Protein AF-A0A7K2X306-F1 (afdb_monomer_lite)

Structure (mmCIF, N/CA/C/O backbone):
data_AF-A0A7K2X306-F1
#
_entry.id   AF-A0A7K2X306-F1
#
loop_
_atom_site.group_PDB
_atom_site.id
_atom_site.type_symbol
_atom_site.label_atom_id
_atom_site.label_alt_id
_atom_site.label_comp_id
_atom_site.label_asym_id
_atom_site.label_entity_id
_atom_site.label_seq_id
_atom_site.pdbx_PDB_ins_code
_atom_site.Cartn_x
_atom_site.Cartn_y
_atom_site.Cartn_z
_atom_site.occupancy
_atom_site.B_iso_or_equiv
_atom_site.auth_seq_id
_atom_site.auth_comp_id
_atom_site.auth_asym_id
_atom_site.auth_atom_id
_atom_site.pdbx_PDB_model_num
ATOM 1 N N . MET A 1 1 ? -12.139 2.572 12.036 1.00 82.62 1 MET A N 1
ATOM 2 C CA . MET A 1 1 ? -11.742 2.704 10.618 1.00 82.62 1 MET A CA 1
ATOM 3 C C . MET A 1 1 ? -10.452 1.930 10.445 1.00 82.62 1 MET A C 1
ATOM 5 O O . MET A 1 1 ? -9.664 1.912 11.380 1.00 82.62 1 MET A O 1
ATOM 9 N N . THR A 1 2 ? -10.263 1.252 9.320 1.00 92.88 2 THR A N 1
ATOM 10 C CA . THR A 1 2 ? -9.009 0.557 9.006 1.00 92.88 2 THR A CA 1
ATOM 11 C C . THR A 1 2 ? -8.511 1.014 7.651 1.00 92.88 2 THR A C 1
ATOM 13 O O . THR A 1 2 ? -9.296 1.229 6.733 1.00 92.88 2 THR A O 1
ATOM 16 N N . PHE A 1 3 ? -7.205 1.150 7.514 1.00 93.31 3 PHE A N 1
ATOM 17 C CA . PHE A 1 3 ? -6.549 1.568 6.290 1.00 93.31 3 PHE A CA 1
ATOM 18 C C . PHE A 1 3 ? -5.821 0.370 5.703 1.00 93.31 3 PHE A C 1
ATOM 20 O O . PHE A 1 3 ? -5.113 -0.343 6.409 1.00 93.31 3 PHE A O 1
ATOM 27 N N . HIS A 1 4 ? -6.013 0.130 4.416 1.00 93.88 4 HIS A N 1
ATOM 28 C CA . HIS A 1 4 ? -5.413 -0.972 3.692 1.00 93.88 4 HIS A CA 1
ATOM 29 C C . HIS A 1 4 ? -4.542 -0.414 2.579 1.00 93.88 4 HIS A C 1
ATOM 31 O O . HIS A 1 4 ? -5.025 0.357 1.753 1.00 93.88 4 HIS A O 1
ATOM 37 N N . VAL A 1 5 ? -3.287 -0.841 2.523 1.00 93.25 5 VAL A N 1
ATOM 38 C CA . VAL A 1 5 ? -2.413 -0.599 1.372 1.00 93.25 5 VAL A CA 1
ATOM 39 C C . VAL A 1 5 ? -2.316 -1.914 0.624 1.00 93.25 5 VAL A C 1
ATOM 41 O O . VAL A 1 5 ? -1.962 -2.943 1.201 1.00 93.25 5 VAL A O 1
ATOM 44 N N . MET A 1 6 ? -2.683 -1.888 -0.648 1.00 93.38 6 MET A N 1
ATOM 45 C CA . MET A 1 6 ? -2.619 -3.034 -1.540 1.00 93.38 6 MET A CA 1
ATOM 46 C C . MET A 1 6 ? -1.564 -2.785 -2.600 1.00 93.38 6 MET A C 1
ATOM 48 O O . MET A 1 6 ? -1.610 -1.760 -3.269 1.00 93.38 6 MET A O 1
ATOM 52 N N . LEU A 1 7 ? -0.661 -3.740 -2.764 1.00 91.94 7 LEU A N 1
ATOM 53 C CA . LEU A 1 7 ? 0.292 -3.820 -3.855 1.00 91.94 7 LEU A CA 1
ATOM 54 C C . LEU A 1 7 ? -0.171 -4.944 -4.770 1.00 91.94 7 LEU A C 1
ATOM 56 O O . LEU A 1 7 ? -0.327 -6.089 -4.346 1.00 91.94 7 LEU A O 1
ATOM 60 N N . GLN A 1 8 ? -0.422 -4.595 -6.018 1.00 90.88 8 GLN A N 1
ATOM 61 C CA . GLN A 1 8 ? -0.870 -5.503 -7.054 1.00 90.88 8 GLN A CA 1
ATOM 62 C C . GLN A 1 8 ? 0.121 -5.446 -8.205 1.00 90.88 8 GLN A C 1
ATOM 64 O O . GLN A 1 8 ? 0.561 -4.369 -8.605 1.00 90.88 8 GLN A O 1
ATOM 69 N N . PHE A 1 9 ? 0.427 -6.612 -8.748 1.00 85.62 9 PHE A N 1
ATOM 70 C CA . PHE A 1 9 ? 1.148 -6.755 -10.002 1.00 85.62 9 PHE A CA 1
ATOM 71 C C . PHE A 1 9 ? 0.177 -7.251 -11.077 1.00 85.62 9 PHE A C 1
ATOM 73 O O . PHE A 1 9 ? -0.956 -7.646 -10.765 1.00 85.62 9 PHE A O 1
ATOM 80 N N . GLN A 1 10 ? 0.600 -7.268 -12.344 1.00 82.94 10 GLN A N 1
ATOM 81 C CA . GLN A 1 10 ? -0.129 -8.072 -13.323 1.00 82.94 10 GLN A CA 1
ATOM 82 C C . GLN A 1 10 ? -0.140 -9.544 -12.865 1.00 82.94 10 GLN A C 1
ATOM 84 O O . GLN A 1 10 ? 0.811 -9.983 -12.218 1.00 82.94 10 GLN A O 1
ATOM 89 N N . PRO A 1 11 ? -1.188 -10.328 -13.183 1.00 77.38 11 PRO A N 1
ATOM 90 C CA . PRO A 1 11 ? -1.330 -11.701 -12.686 1.00 77.38 11 PRO A CA 1
ATOM 91 C C . PRO A 1 11 ? -0.128 -12.615 -12.974 1.00 77.38 11 PRO A C 1
ATOM 93 O O . PRO A 1 11 ? 0.098 -13.578 -12.250 1.00 77.38 11 PRO A O 1
ATOM 96 N N . SER A 1 12 ? 0.635 -12.311 -14.025 1.00 80.19 12 SER A N 1
ATOM 97 C CA . SER A 1 12 ? 1.856 -13.011 -14.430 1.00 80.19 12 SER A CA 1
ATOM 98 C C . SER A 1 12 ? 3.117 -12.604 -13.656 1.00 80.19 12 SER A C 1
ATOM 100 O O . SER A 1 12 ? 4.096 -13.341 -13.703 1.00 80.19 12 SER A O 1
ATOM 102 N N . ASP A 1 13 ? 3.106 -11.468 -12.955 1.00 78.38 13 ASP A N 1
ATOM 103 C CA . ASP A 1 13 ? 4.296 -10.865 -12.336 1.00 78.38 13 ASP A CA 1
ATOM 104 C C . ASP A 1 13 ? 4.383 -11.083 -10.822 1.00 78.38 13 ASP A C 1
ATOM 106 O O . ASP A 1 13 ? 5.468 -10.976 -10.250 1.00 78.38 13 ASP A O 1
ATOM 110 N N . GLY A 1 14 ? 3.272 -11.394 -10.144 1.00 77.44 14 GLY A N 1
ATOM 111 C CA . GLY A 1 14 ? 3.331 -11.697 -8.717 1.00 77.44 14 GLY A CA 1
ATOM 112 C C . GLY A 1 14 ? 2.005 -11.657 -7.956 1.00 77.44 14 GLY A C 1
ATOM 113 O O . GLY A 1 14 ? 0.961 -11.284 -8.497 1.00 77.44 14 GLY A O 1
ATOM 114 N N . PRO A 1 15 ? 2.036 -12.048 -6.669 1.00 85.94 15 PRO A N 1
ATOM 115 C CA . PRO A 1 15 ? 0.864 -12.056 -5.806 1.00 85.94 15 PRO A CA 1
ATOM 116 C C . PRO A 1 15 ? 0.444 -10.641 -5.393 1.00 85.94 15 PRO A C 1
ATOM 118 O O . PRO A 1 15 ? 1.258 -9.726 -5.286 1.00 85.94 15 PRO A O 1
ATOM 121 N N . THR A 1 16 ? -0.841 -10.476 -5.073 1.00 89.81 16 THR A N 1
ATOM 122 C CA . THR A 1 16 ? -1.317 -9.264 -4.394 1.00 89.81 16 THR A CA 1
ATOM 123 C C . THR A 1 16 ? -0.881 -9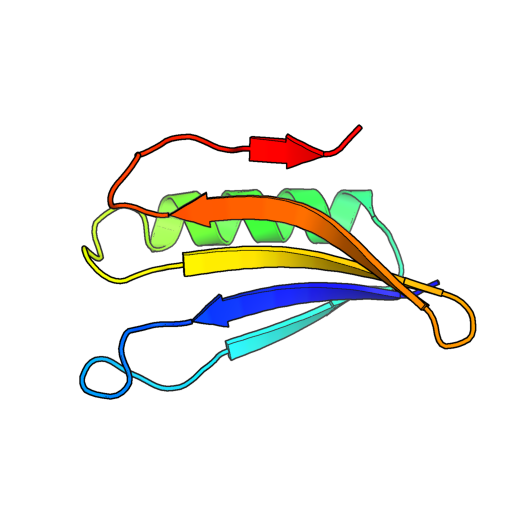.287 -2.930 1.00 89.81 16 THR A C 1
ATOM 125 O O . THR A 1 16 ? -1.246 -10.201 -2.191 1.00 89.81 16 THR A O 1
ATOM 128 N N . VAL A 1 17 ? -0.153 -8.261 -2.495 1.00 92.12 17 VAL A N 1
ATOM 129 C CA . VAL A 1 17 ? 0.240 -8.059 -1.095 1.00 92.12 17 VAL A CA 1
ATOM 130 C C . VAL A 1 17 ? -0.683 -7.017 -0.475 1.00 92.12 17 VAL A C 1
ATOM 132 O O . VAL A 1 17 ? -0.955 -5.981 -1.075 1.00 92.12 17 VAL A O 1
ATOM 135 N N . THR A 1 18 ? -1.205 -7.285 0.721 1.00 93.88 18 THR A N 1
ATOM 136 C CA . THR A 1 18 ? -2.089 -6.351 1.436 1.00 93.88 18 THR A CA 1
ATOM 137 C C . THR A 1 18 ? -1.598 -6.155 2.860 1.00 93.88 18 THR A C 1
ATOM 139 O O . THR A 1 18 ? -1.445 -7.123 3.600 1.00 93.88 18 THR A O 1
ATOM 142 N N . GLY A 1 19 ? -1.390 -4.901 3.253 1.00 94.25 19 GLY A N 1
ATOM 143 C CA . GLY A 1 19 ? -1.175 -4.507 4.641 1.00 94.25 19 GLY A CA 1
ATOM 144 C C . GLY A 1 19 ? -2.405 -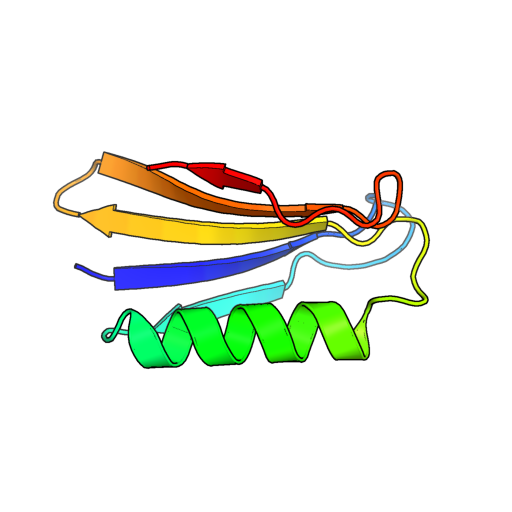3.798 5.200 1.00 94.25 19 GLY A C 1
ATOM 145 O O . GLY A 1 19 ? -3.169 -3.193 4.446 1.00 94.25 19 GLY A O 1
ATOM 146 N N . THR A 1 20 ? -2.620 -3.904 6.512 1.00 95.25 20 THR A N 1
ATOM 147 C CA . THR A 1 20 ? -3.747 -3.275 7.217 1.00 95.25 20 THR A CA 1
ATOM 148 C C . THR A 1 20 ? -3.242 -2.530 8.447 1.00 95.25 20 THR A C 1
ATOM 150 O O . THR A 1 20 ? -2.457 -3.082 9.213 1.00 95.25 20 THR A O 1
ATOM 153 N N . TRP A 1 21 ? -3.719 -1.304 8.648 1.00 95.31 21 TRP A N 1
ATOM 154 C CA . TRP A 1 21 ? -3.344 -0.425 9.754 1.00 95.31 21 TRP A CA 1
ATOM 155 C C . TRP A 1 21 ? -4.567 0.282 10.340 1.00 95.31 21 TRP A C 1
ATOM 157 O O . TRP A 1 21 ? -5.558 0.519 9.652 1.00 95.31 21 TRP A O 1
ATOM 167 N N . GLU A 1 22 ? -4.492 0.653 11.615 1.00 94.62 22 GLU A N 1
ATOM 168 C CA . GLU A 1 22 ? -5.565 1.383 12.311 1.00 94.62 22 GLU A CA 1
ATOM 169 C C . GLU A 1 22 ? -5.407 2.909 12.217 1.00 94.62 22 GLU A C 1
ATOM 171 O O . GLU A 1 22 ? -6.368 3.646 12.423 1.00 94.62 22 GLU A O 1
ATOM 176 N N . LYS A 1 23 ? -4.204 3.392 11.877 1.00 93.88 23 LYS A N 1
ATOM 177 C CA . LYS A 1 23 ? -3.877 4.818 11.743 1.00 93.88 23 LYS A CA 1
ATOM 178 C C . LYS A 1 23 ? -3.606 5.179 10.287 1.00 93.88 23 LYS A C 1
ATOM 180 O O . LYS A 1 23 ? -2.805 4.506 9.637 1.00 93.88 23 LYS A O 1
ATOM 185 N N . GLN A 1 24 ? -4.215 6.268 9.815 1.00 92.44 24 GLN A N 1
ATOM 186 C CA . GLN A 1 24 ? -4.037 6.737 8.440 1.00 92.44 24 GLN A CA 1
ATOM 187 C C . GLN A 1 24 ? -2.582 7.120 8.166 1.00 92.44 24 GLN A C 1
ATOM 189 O O . GLN A 1 24 ? -2.008 6.633 7.205 1.00 92.44 24 GLN A O 1
ATOM 194 N N . GLU A 1 25 ? -1.956 7.889 9.061 1.00 94.50 25 GLU A N 1
ATOM 195 C CA . GLU A 1 25 ? -0.569 8.353 8.905 1.00 94.50 25 GLU A CA 1
ATOM 196 C C . GLU A 1 25 ? 0.421 7.191 8.727 1.00 94.50 25 GLU A C 1
ATOM 198 O O . GLU A 1 25 ? 1.352 7.263 7.929 1.00 94.50 25 GLU A O 1
ATOM 203 N N . THR A 1 26 ? 0.201 6.077 9.435 1.00 94.62 26 THR A N 1
ATOM 204 C CA . THR A 1 26 ? 1.022 4.870 9.274 1.00 94.62 26 THR A CA 1
ATOM 205 C C . THR A 1 26 ? 0.793 4.211 7.915 1.00 94.62 26 THR A C 1
ATOM 207 O O . THR A 1 26 ? 1.744 3.740 7.295 1.00 94.62 26 THR A O 1
ATOM 210 N N . ALA A 1 27 ? -0.453 4.181 7.440 1.00 94.69 27 ALA A N 1
ATOM 211 C CA . ALA A 1 27 ? -0.790 3.624 6.137 1.00 94.69 27 ALA A CA 1
ATOM 212 C C . ALA A 1 27 ? -0.281 4.500 4.980 1.00 94.69 27 ALA A C 1
ATOM 214 O O . ALA A 1 27 ? 0.204 3.956 3.994 1.00 94.69 27 ALA A O 1
ATOM 215 N N . ASP A 1 28 ? -0.322 5.827 5.118 1.00 94.12 28 ASP A N 1
ATOM 216 C CA . ASP A 1 28 ? 0.271 6.781 4.174 1.00 94.12 28 ASP A CA 1
ATOM 217 C C . ASP A 1 28 ? 1.792 6.584 4.084 1.00 94.12 28 ASP A C 1
ATOM 219 O O . ASP A 1 28 ? 2.326 6.398 2.991 1.00 94.12 28 ASP A O 1
ATOM 223 N N . GLY A 1 29 ? 2.489 6.497 5.224 1.00 95.31 29 GLY A N 1
ATOM 224 C CA . GLY A 1 29 ? 3.929 6.218 5.234 1.00 95.31 29 GLY A CA 1
ATOM 225 C C . GLY A 1 29 ? 4.282 4.873 4.588 1.00 95.31 29 GLY A C 1
ATOM 226 O O . GLY A 1 29 ? 5.269 4.763 3.863 1.00 95.31 29 GLY A O 1
ATOM 227 N N . LYS A 1 30 ? 3.447 3.844 4.787 1.00 95.12 30 LYS A N 1
ATOM 228 C CA . LYS A 1 30 ? 3.632 2.534 4.142 1.00 95.12 30 LYS A CA 1
ATOM 229 C C . LYS A 1 30 ? 3.292 2.533 2.659 1.00 95.12 30 LYS A C 1
ATOM 231 O O . LYS A 1 30 ? 3.960 1.844 1.893 1.00 95.12 30 LYS A O 1
ATOM 236 N N . PHE A 1 31 ? 2.310 3.322 2.243 1.00 93.19 31 PHE A N 1
ATOM 237 C CA . PHE A 1 31 ? 2.024 3.558 0.835 1.00 93.19 31 PHE A CA 1
ATOM 238 C C . PHE A 1 31 ? 3.234 4.185 0.133 1.00 93.19 31 PHE A C 1
ATOM 240 O O . PHE A 1 31 ? 3.666 3.671 -0.896 1.00 93.19 31 PHE A O 1
ATOM 247 N N . GLU A 1 32 ? 3.824 5.236 0.706 1.00 93.94 32 GLU A N 1
ATOM 248 C CA . GLU A 1 32 ? 5.003 5.902 0.138 1.00 93.94 32 GLU A CA 1
ATOM 249 C C . GLU A 1 32 ? 6.237 4.989 0.124 1.00 93.94 32 GLU A C 1
ATOM 251 O O . GLU A 1 32 ? 6.933 4.919 -0.889 1.00 93.94 32 GLU A O 1
ATOM 256 N N . GLU A 1 33 ? 6.465 4.224 1.198 1.00 94.62 33 GLU A N 1
ATOM 257 C CA . GLU A 1 33 ? 7.517 3.200 1.257 1.00 94.62 33 GLU A CA 1
ATOM 258 C C . GLU A 1 33 ? 7.365 2.188 0.113 1.00 94.62 33 GLU A C 1
ATOM 260 O O . GLU A 1 33 ? 8.320 1.918 -0.615 1.00 94.62 33 GLU A O 1
ATOM 265 N N . TRP A 1 34 ? 6.156 1.663 -0.102 1.00 93.56 34 TRP A N 1
ATOM 266 C CA . TRP A 1 34 ? 5.908 0.688 -1.162 1.00 93.56 34 TRP A CA 1
ATOM 267 C C . TRP A 1 34 ? 6.078 1.291 -2.550 1.00 93.56 34 TRP A C 1
ATOM 269 O O . TRP A 1 34 ? 6.620 0.610 -3.421 1.00 93.56 34 TRP A O 1
ATOM 279 N N . VAL A 1 35 ? 5.651 2.541 -2.754 1.00 90.94 35 VAL A N 1
ATOM 280 C CA . VAL A 1 35 ? 5.864 3.271 -4.012 1.00 90.94 35 VAL A CA 1
ATOM 281 C C . VAL A 1 35 ? 7.352 3.396 -4.288 1.00 90.94 35 VAL A C 1
ATOM 283 O O . VAL A 1 35 ? 7.787 3.062 -5.384 1.00 90.94 35 VAL A O 1
ATOM 286 N N . TYR A 1 36 ? 8.146 3.796 -3.296 1.00 91.62 36 TYR A N 1
ATOM 287 C CA . TYR A 1 36 ? 9.590 3.920 -3.455 1.00 91.62 36 TYR A CA 1
ATOM 288 C C . TYR A 1 36 ? 10.253 2.572 -3.771 1.00 91.62 36 TYR A C 1
ATOM 290 O O . TYR A 1 36 ? 11.028 2.472 -4.721 1.00 91.62 36 TYR A O 1
ATOM 298 N N . THR A 1 37 ? 9.912 1.513 -3.029 1.00 92.62 37 THR A N 1
ATOM 299 C CA . THR A 1 37 ? 10.476 0.171 -3.240 1.00 92.62 37 THR A CA 1
ATOM 300 C C . THR A 1 37 ? 10.100 -0.422 -4.598 1.00 92.62 37 THR A C 1
ATOM 302 O O . THR A 1 37 ? 10.926 -1.082 -5.224 1.00 92.62 37 THR A O 1
ATOM 305 N N . HIS A 1 38 ? 8.875 -0.188 -5.074 1.00 89.31 38 HIS A N 1
ATOM 306 C CA . HIS A 1 38 ? 8.360 -0.810 -6.297 1.00 89.31 38 HIS A CA 1
ATOM 307 C C . HIS A 1 38 ? 8.323 0.139 -7.498 1.00 89.31 38 HIS A C 1
ATOM 309 O O . HIS A 1 38 ? 7.809 -0.239 -8.549 1.00 89.31 38 HIS A O 1
ATOM 315 N N . ALA A 1 39 ? 8.919 1.330 -7.387 1.00 85.31 39 ALA A N 1
ATOM 316 C CA . ALA A 1 39 ? 8.982 2.319 -8.462 1.00 85.31 39 ALA A CA 1
ATOM 317 C C . ALA A 1 39 ? 9.588 1.749 -9.753 1.00 85.31 39 ALA A C 1
ATOM 319 O O . ALA A 1 39 ? 9.189 2.130 -10.842 1.00 85.31 39 ALA A O 1
ATOM 320 N N . ALA A 1 40 ? 10.534 0.814 -9.662 1.00 86.56 40 ALA A N 1
ATOM 321 C CA . ALA A 1 40 ? 11.154 0.204 -10.838 1.00 86.56 40 ALA A CA 1
ATOM 322 C C . ALA A 1 40 ? 10.306 -0.909 -11.488 1.00 86.56 40 ALA A C 1
ATOM 324 O O . ALA A 1 40 ? 10.621 -1.339 -12.597 1.00 86.56 40 ALA A O 1
ATOM 325 N N . HIS A 1 41 ? 9.243 -1.387 -10.829 1.00 86.25 41 HIS A N 1
ATOM 326 C CA . HIS A 1 41 ? 8.415 -2.472 -11.350 1.00 86.25 41 HIS A CA 1
ATOM 327 C C . HIS A 1 41 ? 7.345 -1.927 -12.311 1.00 86.25 41 HIS A C 1
ATOM 329 O O . HIS A 1 41 ? 6.441 -1.210 -11.879 1.00 86.25 41 HIS A O 1
ATOM 335 N N . PRO A 1 42 ? 7.387 -2.287 -13.610 1.00 84.38 42 PRO A N 1
ATOM 336 C CA . PRO A 1 42 ? 6.560 -1.658 -14.647 1.00 84.38 42 PRO A CA 1
ATOM 337 C C . PRO A 1 42 ? 5.057 -1.906 -14.473 1.00 84.38 42 PRO A C 1
ATOM 339 O O . PRO A 1 42 ? 4.236 -1.149 -14.987 1.00 84.38 42 PRO A O 1
ATOM 342 N N . THR A 1 43 ? 4.697 -2.954 -13.737 1.00 88.19 43 THR A N 1
ATOM 343 C CA . THR A 1 43 ? 3.321 -3.425 -13.561 1.00 88.19 43 THR A CA 1
ATOM 344 C C . THR A 1 43 ? 2.818 -3.258 -12.132 1.00 88.19 43 THR A C 1
ATOM 346 O O . THR A 1 43 ? 1.708 -3.687 -11.815 1.00 88.19 43 THR A O 1
ATOM 349 N N . ALA A 1 44 ? 3.609 -2.611 -11.271 1.00 89.06 44 ALA A N 1
ATOM 350 C CA . ALA A 1 44 ? 3.215 -2.335 -9.904 1.00 89.06 44 ALA A CA 1
ATOM 351 C C . ALA A 1 44 ? 2.103 -1.278 -9.861 1.00 89.06 44 ALA A C 1
ATOM 353 O O . ALA A 1 44 ? 2.218 -0.167 -10.394 1.00 89.06 44 ALA A O 1
ATOM 354 N N . ARG A 1 45 ? 1.023 -1.635 -9.170 1.00 91.25 45 ARG A N 1
ATOM 355 C CA . ARG A 1 45 ? -0.058 -0.747 -8.757 1.00 91.25 45 ARG A CA 1
ATOM 356 C C . ARG A 1 45 ? -0.160 -0.790 -7.248 1.00 91.25 45 ARG A C 1
ATOM 358 O O . ARG A 1 45 ? -0.254 -1.865 -6.661 1.00 91.25 45 ARG A O 1
ATOM 365 N N . ILE A 1 46 ? -0.174 0.382 -6.631 1.00 93.19 46 ILE A N 1
ATOM 366 C CA . ILE A 1 46 ? -0.299 0.517 -5.185 1.00 93.19 46 ILE A CA 1
ATOM 367 C C . ILE A 1 46 ? -1.530 1.361 -4.894 1.00 93.19 46 ILE A C 1
ATOM 369 O O . ILE 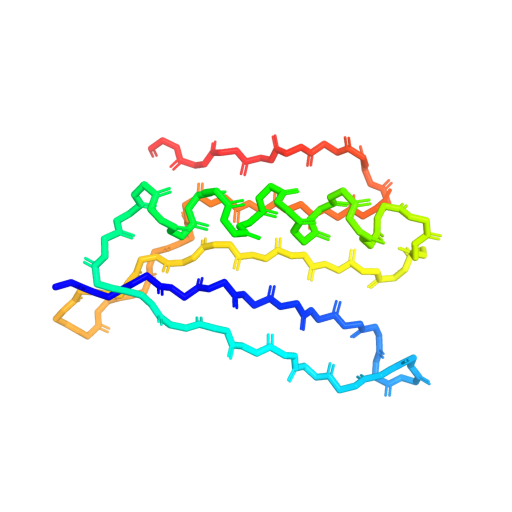A 1 46 ? -1.731 2.419 -5.487 1.00 93.19 46 ILE A O 1
ATOM 373 N N . THR A 1 47 ? -2.381 0.891 -3.990 1.00 94.44 47 THR A N 1
ATOM 374 C CA . THR A 1 47 ? -3.628 1.570 -3.638 1.00 94.44 47 THR A CA 1
ATOM 375 C C . THR A 1 47 ? -3.771 1.636 -2.129 1.00 94.44 47 THR A C 1
ATOM 377 O O . THR A 1 47 ? -3.781 0.602 -1.463 1.00 94.44 47 THR A O 1
ATOM 380 N N . LEU A 1 48 ? -3.928 2.845 -1.597 1.00 94.88 48 LEU A N 1
ATOM 381 C CA . LEU A 1 48 ? -4.338 3.093 -0.223 1.00 94.88 48 LEU A CA 1
ATOM 382 C C . LEU A 1 48 ? -5.854 3.246 -0.165 1.00 94.88 48 LEU A C 1
ATOM 384 O O . LEU A 1 48 ? -6.464 4.021 -0.904 1.00 94.88 48 LEU A O 1
ATOM 388 N N . VAL A 1 49 ? -6.455 2.518 0.760 1.00 95.06 49 VAL A N 1
ATOM 389 C CA . VAL A 1 49 ? -7.892 2.428 0.926 1.00 95.06 49 VAL A CA 1
ATOM 390 C C . VAL A 1 49 ? -8.263 2.602 2.386 1.00 95.06 49 VAL A C 1
ATOM 392 O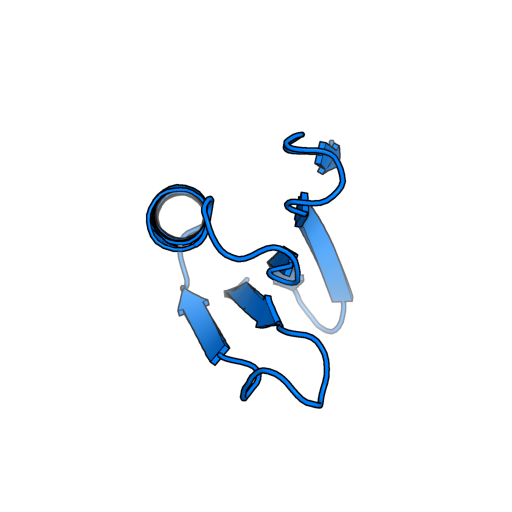 O . VAL A 1 49 ? -7.793 1.862 3.239 1.00 95.06 49 VAL A O 1
ATOM 395 N N . GLU A 1 50 ? -9.198 3.495 2.659 1.00 94.19 50 GLU A N 1
ATOM 396 C CA . GLU A 1 50 ? -9.921 3.545 3.920 1.00 94.19 50 GLU A CA 1
ATOM 397 C C . GLU A 1 50 ? -11.115 2.586 3.886 1.00 94.19 50 GLU A C 1
ATOM 399 O O . GLU A 1 50 ? -11.900 2.550 2.934 1.00 94.19 50 GLU A O 1
ATOM 404 N N . LYS A 1 51 ? -11.280 1.812 4.952 1.00 92.06 51 LYS A N 1
ATOM 405 C CA . LYS A 1 51 ? -12.449 0.982 5.203 1.00 92.06 51 LYS A CA 1
ATOM 406 C C . LYS A 1 51 ? -13.130 1.449 6.487 1.00 92.06 51 LYS A C 1
ATOM 408 O O . LYS A 1 51 ? -12.550 1.425 7.576 1.00 92.06 51 LYS A O 1
ATOM 413 N N . SER A 1 52 ? -14.392 1.842 6.365 1.00 88.44 52 SER A N 1
ATOM 414 C CA . SER A 1 52 ? -15.229 2.280 7.483 1.00 88.44 52 SER A CA 1
ATOM 415 C C . SER A 1 52 ? -16.623 1.686 7.352 1.00 88.44 52 SER A C 1
ATOM 417 O O . SER A 1 52 ? -17.222 1.808 6.291 1.00 88.44 52 SER A O 1
ATOM 419 N N . ALA A 1 53 ? -17.121 1.022 8.402 1.00 81.88 53 ALA A N 1
ATOM 420 C CA . ALA A 1 53 ? -18.498 0.518 8.525 1.00 81.88 53 ALA A CA 1
ATOM 421 C C . ALA A 1 53 ? -19.129 -0.013 7.211 1.00 81.88 53 ALA A C 1
ATOM 423 O O . ALA A 1 53 ? -20.202 0.416 6.800 1.00 81.88 53 ALA A O 1
ATOM 424 N N . GLY A 1 54 ? -18.437 -0.930 6.522 1.00 79.56 54 GLY A N 1
ATOM 425 C CA . GLY A 1 54 ? -18.919 -1.558 5.279 1.00 79.56 54 GLY A CA 1
ATOM 426 C C . GLY A 1 54 ? -18.626 -0.790 3.982 1.00 79.56 54 GLY A C 1
ATOM 427 O O . GLY A 1 54 ? -18.774 -1.353 2.903 1.00 79.56 54 GLY A O 1
ATOM 428 N N . THR A 1 55 ? -18.132 0.444 4.070 1.00 85.75 55 THR A N 1
ATOM 429 C CA . THR A 1 55 ? -17.725 1.268 2.925 1.00 85.75 55 THR A CA 1
ATOM 430 C C . THR A 1 55 ? -16.216 1.205 2.716 1.00 85.75 55 THR A C 1
ATOM 432 O O . THR A 1 55 ? -15.435 1.175 3.672 1.00 85.75 55 THR A O 1
ATOM 435 N N . ARG A 1 56 ? -15.807 1.182 1.445 1.00 90.44 56 ARG A N 1
ATOM 436 C CA . ARG A 1 56 ? -14.414 1.174 1.002 1.00 90.44 56 ARG A CA 1
ATOM 437 C C . ARG A 1 56 ? -14.153 2.422 0.155 1.00 90.44 56 ARG A C 1
ATOM 439 O O . ARG A 1 56 ? -14.729 2.544 -0.921 1.00 90.44 56 ARG A O 1
ATOM 446 N N . ARG A 1 57 ? -13.280 3.317 0.614 1.00 91.00 57 ARG A N 1
ATOM 447 C CA . ARG A 1 57 ? -12.886 4.547 -0.087 1.00 91.00 57 ARG A CA 1
ATOM 448 C C . ARG A 1 57 ? -11.422 4.459 -0.499 1.00 91.00 57 ARG A C 1
ATOM 450 O O . ARG A 1 57 ? -10.568 4.168 0.328 1.00 91.00 57 ARG A O 1
ATOM 457 N N . VAL A 1 58 ? -11.118 4.704 -1.771 1.00 92.88 58 VAL A N 1
ATOM 458 C CA . VAL A 1 58 ? -9.727 4.877 -2.216 1.00 92.88 58 VAL A CA 1
ATOM 459 C C . VAL A 1 58 ? -9.269 6.265 -1.781 1.00 92.88 58 VAL A C 1
ATOM 461 O O . VAL A 1 58 ? -9.957 7.246 -2.058 1.00 92.88 58 VAL A O 1
ATOM 464 N N . LEU A 1 59 ? -8.150 6.336 -1.064 1.00 92.00 59 LEU A N 1
ATOM 465 C CA . LEU A 1 59 ? -7.539 7.598 -0.636 1.00 92.00 59 LEU A CA 1
ATOM 466 C C . LEU A 1 59 ? -6.407 8.006 -1.577 1.00 92.00 59 LEU A C 1
ATOM 468 O O . LEU A 1 59 ? -6.320 9.163 -1.981 1.00 92.00 59 LEU A O 1
ATOM 472 N N . SER A 1 60 ? -5.564 7.037 -1.941 1.00 91.69 60 SER A N 1
ATOM 473 C CA . SER A 1 60 ? -4.429 7.255 -2.833 1.00 91.69 60 SER A CA 1
ATOM 474 C C . SER A 1 60 ? -4.256 6.079 -3.779 1.00 91.69 60 SER A C 1
ATOM 476 O O . SER A 1 60 ? -4.420 4.919 -3.401 1.00 91.69 60 SER A O 1
ATOM 478 N N . GLU A 1 61 ? -3.871 6.376 -5.009 1.00 92.56 61 GLU A N 1
ATOM 479 C CA . GLU A 1 61 ? -3.473 5.384 -5.996 1.00 92.56 61 GLU A CA 1
ATOM 480 C C . GLU A 1 61 ? -2.174 5.812 -6.668 1.00 92.56 61 GLU A C 1
ATOM 482 O O . GLU A 1 61 ? -1.984 6.980 -7.010 1.00 92.56 61 GLU A O 1
ATOM 487 N N . TRP A 1 62 ? -1.294 4.844 -6.885 1.00 91.25 62 TRP A N 1
ATOM 488 C CA . TRP A 1 62 ? -0.093 5.001 -7.680 1.00 91.25 62 TRP A CA 1
ATOM 489 C C . TRP A 1 62 ? 0.041 3.844 -8.670 1.00 91.25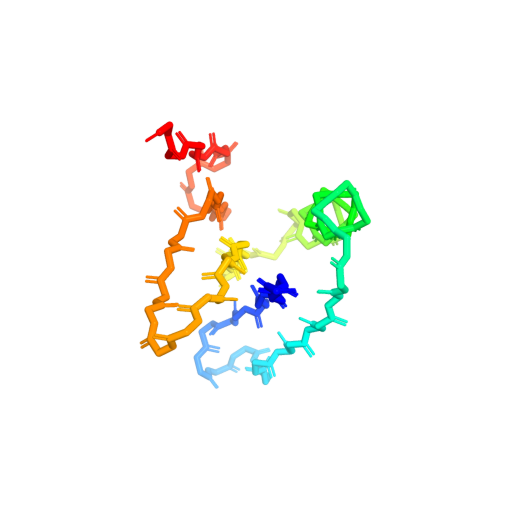 62 TRP A C 1
ATOM 491 O O . TRP A 1 62 ? -0.273 2.690 -8.364 1.00 91.25 62 TRP A O 1
ATOM 501 N N . THR A 1 63 ? 0.512 4.166 -9.871 1.00 87.56 63 THR A N 1
ATOM 502 C CA . THR A 1 63 ? 0.820 3.201 -10.930 1.00 87.56 63 THR A CA 1
ATOM 503 C C . THR A 1 63 ? 2.106 3.616 -11.620 1.00 87.56 63 THR A C 1
ATOM 505 O O . THR A 1 63 ? 2.266 4.793 -11.960 1.00 87.56 63 THR A O 1
ATOM 508 N N . GLN A 1 64 ? 2.990 2.659 -11.905 1.00 80.81 64 GLN A N 1
ATOM 509 C CA . GLN A 1 64 ? 4.242 2.997 -12.583 1.00 80.81 64 GLN A CA 1
ATOM 510 C C . GLN A 1 64 ? 4.017 3.536 -14.000 1.00 80.81 64 GLN A C 1
ATOM 512 O O . GLN A 1 64 ? 4.718 4.442 -14.439 1.00 80.81 64 GLN A O 1
ATOM 517 N N . ALA A 1 65 ? 2.973 3.062 -14.685 1.00 68.06 65 ALA A N 1
ATOM 518 C CA . ALA A 1 65 ? 2.597 3.534 -16.018 1.00 68.06 65 ALA A CA 1
ATOM 519 C C . ALA A 1 65 ? 2.360 5.056 -16.099 1.00 68.06 65 ALA A C 1
ATOM 521 O O . ALA A 1 65 ? 2.463 5.631 -17.179 1.00 68.06 65 ALA A O 1
ATOM 522 N N . THR A 1 66 ? 2.038 5.712 -14.977 1.00 64.69 66 THR A N 1
ATOM 523 C CA . THR A 1 66 ? 1.823 7.168 -14.929 1.00 64.69 66 THR A CA 1
ATOM 524 C C . THR A 1 66 ? 2.820 7.910 -14.044 1.00 64.69 66 THR A C 1
ATOM 526 O O . THR A 1 66 ? 2.819 9.140 -14.064 1.00 64.69 66 THR A O 1
ATOM 529 N N . ALA A 1 67 ? 3.624 7.194 -13.245 1.00 65.81 67 ALA A N 1
ATOM 530 C CA . ALA A 1 67 ? 4.522 7.733 -12.217 1.00 65.81 67 ALA A CA 1
ATOM 531 C C . ALA A 1 67 ? 3.889 8.838 -11.335 1.00 65.81 67 ALA A C 1
ATOM 533 O O . ALA A 1 67 ? 4.589 9.667 -10.760 1.00 65.81 67 ALA A O 1
ATOM 534 N N . THR A 1 68 ? 2.555 8.865 -11.228 1.00 73.12 68 THR A N 1
ATOM 535 C CA . THR A 1 68 ? 1.793 9.948 -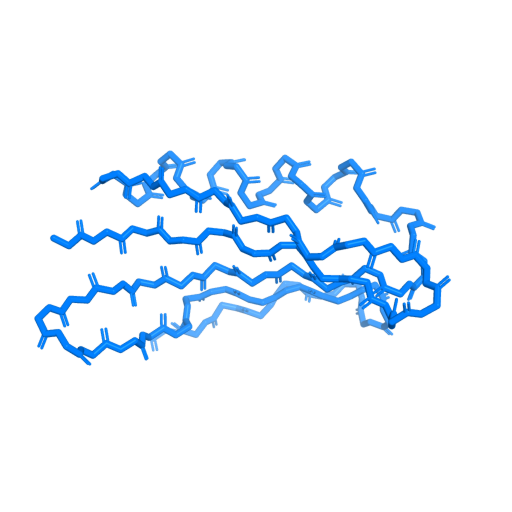10.597 1.00 73.12 68 THR A CA 1
ATOM 536 C C . THR A 1 68 ? 1.004 9.387 -9.424 1.00 73.12 68 THR A C 1
ATOM 538 O O . THR A 1 68 ? 0.237 8.438 -9.584 1.00 73.12 68 THR A O 1
ATOM 541 N N . ILE A 1 69 ? 1.163 9.992 -8.246 1.00 76.62 69 ILE A N 1
ATOM 542 C CA . ILE A 1 69 ? 0.299 9.718 -7.095 1.00 76.62 69 ILE A CA 1
ATOM 543 C C . ILE A 1 69 ? -0.995 10.507 -7.286 1.00 76.62 69 ILE A C 1
ATOM 545 O O . ILE A 1 69 ? -0.983 11.737 -7.342 1.00 76.62 69 ILE A O 1
ATOM 549 N N . ARG A 1 70 ? -2.123 9.804 -7.366 1.00 78.31 70 ARG A N 1
ATOM 550 C CA . ARG A 1 70 ? -3.457 10.406 -7.387 1.00 78.31 70 ARG A CA 1
ATOM 551 C C . ARG A 1 70 ? -4.041 10.319 -5.986 1.00 78.31 70 ARG A C 1
ATOM 553 O O . ARG A 1 70 ? -4.334 9.220 -5.523 1.00 78.31 70 ARG A O 1
ATOM 560 N N . ARG A 1 71 ? -4.192 11.464 -5.318 1.00 80.44 71 ARG A N 1
ATOM 561 C CA . ARG A 1 71 ? -4.906 11.571 -4.037 1.00 80.44 71 ARG A CA 1
ATOM 562 C C . ARG A 1 71 ? -6.350 11.979 -4.312 1.00 80.44 71 ARG A C 1
ATOM 564 O O . ARG A 1 71 ? -6.583 12.982 -4.983 1.00 80.44 71 ARG A O 1
ATOM 571 N N . THR A 1 72 ? -7.303 11.190 -3.838 1.00 73.00 72 THR A N 1
ATOM 572 C CA . THR A 1 72 ? -8.736 11.477 -3.948 1.00 73.00 72 THR A CA 1
ATOM 573 C C . THR A 1 72 ? -9.194 12.201 -2.686 1.00 73.00 72 THR A C 1
ATOM 575 O O . THR A 1 72 ? -9.336 11.581 -1.633 1.00 73.00 72 THR A O 1
ATOM 578 N N . THR A 1 73 ? -9.378 13.521 -2.800 1.00 56.62 73 THR A N 1
ATOM 579 C CA . THR A 1 73 ? -9.886 14.412 -1.741 1.00 56.62 73 THR A CA 1
ATOM 580 C C . THR A 1 73 ? -11.318 14.086 -1.333 1.00 56.62 73 THR A C 1
ATOM 582 O O . THR A 1 73 ? -12.078 13.523 -2.155 1.00 56.62 73 THR A O 1
#

Foldseek 3Di:
DKKKKWKDFPPVPDDIDIDIDPDPVVLVVVQVVVCVVCLVPQGIKIWIWDDDDNDIHTQWIDHNPVNDIDGDD

Sequence (73 aa):
MTFHVMLQFQPSDGPTVTGTWEKQETADGKFEEWVYTHAAHPTARITLVEKSAGTRRVLSEWTQATATIRRTT

Radius of gyration: 11.82 Å; chains: 1; bounding box: 30×27×28 Å

pLDDT: mean 87.77, std 8.3, range [56.62, 95.31]

Secondary structure (DSSP, 8-state):
-EEEEEEE--TTT-PPEEEEES-HHHHHHHHHHHHHHHTT-TT-EEEEEEEETTEEEEEEEEETTTTEEEE--